Protein AF-A0A920UAL1-F1 (afdb_monomer_lite)

Radius of gyration: 14.02 Å; chains: 1; bounding box: 22×26×40 Å

Secondary structure (DSSP, 8-state):
---------SSSTTS---EEEE----GGGGGTHHHHHHHHSSEEEEHHHHHHHHHHHHTT-----TTS-GGGGPPPP-

Structure (mmCIF, N/CA/C/O backbone):
data_AF-A0A920UAL1-F1
#
_entry.id   AF-A0A920UAL1-F1
#
loop_
_atom_site.group_PDB
_atom_site.id
_atom_site.type_symbol
_atom_site.label_atom_id
_atom_site.label_alt_id
_atom_site.label_comp_id
_atom_site.label_asym_id
_atom_site.label_entity_id
_atom_site.label_seq_id
_atom_site.pdbx_PDB_ins_code
_atom_site.Cartn_x
_atom_site.Cartn_y
_atom_site.Cartn_z
_atom_site.occupancy
_atom_site.B_iso_or_equiv
_atom_site.auth_seq_id
_atom_site.auth_comp_id
_atom_site.auth_asym_id
_atom_site.auth_atom_id
_atom_site.pdbx_PDB_model_num
ATOM 1 N N . MET A 1 1 ? 2.135 -8.815 21.357 1.00 38.75 1 MET A N 1
ATOM 2 C CA . MET A 1 1 ? 2.267 -7.470 20.755 1.00 38.75 1 MET A CA 1
ATOM 3 C C . MET A 1 1 ? 0.872 -6.889 20.554 1.00 38.75 1 MET A C 1
ATOM 5 O O . MET A 1 1 ? 0.429 -6.667 19.440 1.00 38.75 1 MET A O 1
ATOM 9 N N . ARG A 1 2 ? 0.147 -6.755 21.664 1.00 31.55 2 ARG A N 1
ATOM 10 C CA . ARG A 1 2 ? -1.100 -6.002 21.786 1.00 31.55 2 ARG A CA 1
ATOM 11 C C . ARG A 1 2 ? -0.686 -4.728 22.514 1.00 31.55 2 ARG A C 1
ATOM 13 O O . ARG A 1 2 ? 0.148 -4.841 23.403 1.00 31.55 2 ARG A O 1
ATOM 20 N N . GLU A 1 3 ? -1.241 -3.591 22.125 1.00 41.56 3 GLU A N 1
ATOM 21 C CA . GLU A 1 3 ? -0.989 -2.262 22.708 1.00 41.56 3 GLU A CA 1
ATOM 22 C C . GLU A 1 3 ? 0.172 -1.478 22.083 1.00 41.56 3 GLU A C 1
ATOM 24 O O . GLU A 1 3 ? 1.237 -1.274 22.653 1.00 41.56 3 GLU A O 1
ATOM 29 N N . MET A 1 4 ? -0.105 -0.955 20.890 1.00 35.50 4 MET A N 1
ATOM 30 C CA . MET A 1 4 ? 0.310 0.398 20.519 1.00 35.50 4 MET A CA 1
ATOM 31 C C . MET A 1 4 ? -0.924 1.133 19.986 1.00 35.50 4 MET A C 1
ATOM 33 O O . MET A 1 4 ? -1.034 1.417 18.800 1.00 35.50 4 MET A O 1
ATOM 37 N N . VAL A 1 5 ? -1.887 1.389 20.874 1.00 46.62 5 VAL A N 1
ATOM 38 C CA . VAL A 1 5 ? -2.926 2.398 20.646 1.00 46.62 5 VAL A CA 1
ATOM 39 C C . VAL A 1 5 ? -2.499 3.611 21.454 1.00 46.62 5 VAL A C 1
ATOM 41 O O . VAL A 1 5 ? -2.415 3.552 22.680 1.00 46.62 5 VAL A O 1
ATOM 44 N N . ALA A 1 6 ? -2.164 4.695 20.759 1.00 47.66 6 ALA A N 1
ATOM 45 C CA . ALA A 1 6 ? -1.943 5.992 21.372 1.00 47.66 6 ALA A CA 1
ATOM 46 C C . ALA A 1 6 ? -3.239 6.416 22.080 1.00 47.66 6 ALA A C 1
ATOM 48 O O . ALA A 1 6 ? -4.225 6.799 21.453 1.00 47.66 6 ALA A O 1
ATOM 49 N N . ASN A 1 7 ? -3.244 6.283 23.403 1.00 45.78 7 ASN A N 1
ATOM 50 C CA . ASN A 1 7 ? -4.370 6.611 24.258 1.00 45.78 7 ASN A CA 1
ATOM 51 C C . ASN A 1 7 ? -4.469 8.137 24.423 1.00 45.78 7 ASN A C 1
ATOM 53 O O . ASN A 1 7 ? -3.912 8.708 25.358 1.00 45.78 7 ASN A O 1
ATOM 57 N N . SER A 1 8 ? -5.141 8.814 23.490 1.00 44.59 8 SER A N 1
ATOM 58 C CA . SER A 1 8 ? -5.719 10.144 23.733 1.00 44.59 8 SER A CA 1
ATOM 59 C C . SER A 1 8 ? -6.854 10.416 22.732 1.00 44.59 8 SER A C 1
ATOM 61 O O . SER A 1 8 ? -6.599 10.982 21.675 1.00 44.59 8 SER A O 1
ATOM 63 N N . PRO A 1 9 ? -8.100 9.972 22.991 1.00 53.66 9 PRO A N 1
ATOM 64 C CA . PRO A 1 9 ? -9.151 9.920 21.965 1.00 53.66 9 PRO A CA 1
ATOM 65 C C . PRO A 1 9 ? -9.786 11.268 21.572 1.00 53.66 9 PRO A C 1
ATOM 67 O O . PRO A 1 9 ? -10.556 11.319 20.622 1.00 53.66 9 PRO A O 1
ATOM 70 N N . ALA A 1 10 ? -9.531 12.367 22.285 1.00 52.25 10 ALA A N 1
ATOM 71 C CA . ALA A 1 10 ? -10.437 13.521 22.208 1.00 52.25 10 ALA A CA 1
ATOM 72 C C . ALA A 1 10 ? -10.080 14.589 21.155 1.00 52.25 10 ALA A C 1
ATOM 74 O O . ALA A 1 10 ? -10.970 15.306 20.707 1.00 52.25 10 ALA A O 1
ATOM 75 N N . THR A 1 11 ? -8.813 14.719 20.746 1.00 49.69 11 THR A N 1
ATOM 76 C CA . THR A 1 11 ? -8.365 15.945 20.046 1.00 49.69 11 THR A CA 1
ATOM 77 C C . THR A 1 11 ? -8.115 15.763 18.545 1.00 49.69 11 THR A C 1
ATOM 79 O O . THR A 1 11 ? -8.284 16.707 17.782 1.00 49.69 11 THR A O 1
ATOM 82 N N . TRP A 1 12 ? -7.747 14.563 18.082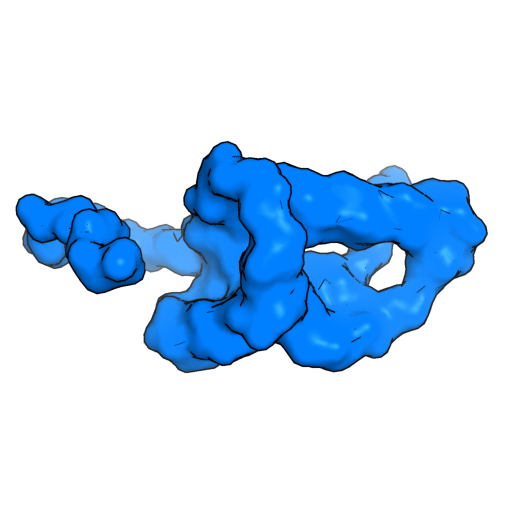 1.00 59.06 12 TRP A N 1
ATOM 83 C CA . TRP A 1 12 ? -7.522 14.289 16.650 1.00 59.06 12 TRP A CA 1
ATOM 84 C C . TRP A 1 12 ? -8.765 13.745 15.932 1.00 59.06 12 TRP A C 1
ATOM 86 O O . TRP A 1 12 ? -8.834 13.836 14.713 1.00 59.06 12 TRP A O 1
ATOM 96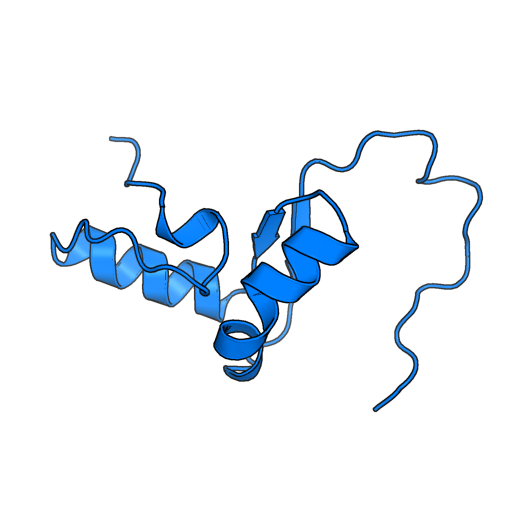 N N . MET A 1 13 ? -9.783 13.279 16.667 1.00 53.75 13 MET A N 1
ATOM 97 C CA . MET A 1 13 ? -11.080 12.865 16.102 1.00 53.75 13 MET A CA 1
ATOM 98 C C . MET A 1 13 ? -11.897 14.026 15.508 1.00 53.75 13 MET A C 1
ATOM 100 O O . MET A 1 13 ? -12.849 13.787 14.774 1.00 53.75 13 MET A O 1
ATOM 104 N N . GLN A 1 14 ? -11.537 15.282 15.796 1.00 54.94 14 GLN A N 1
ATOM 105 C CA . GLN A 1 14 ? -12.174 16.461 15.193 1.00 54.94 14 GLN A CA 1
ATOM 106 C C . GLN A 1 14 ? -11.699 16.754 13.764 1.00 54.94 14 GLN A C 1
ATOM 108 O O . GLN A 1 14 ? -12.325 17.557 13.074 1.00 54.94 14 GLN A O 1
ATOM 113 N N . LYS A 1 15 ? -10.622 16.109 13.298 1.00 64.62 15 LYS A N 1
ATOM 114 C CA . LYS A 1 15 ? -10.118 16.253 11.932 1.00 64.62 15 LYS A CA 1
ATOM 115 C C . LYS A 1 15 ? -10.276 14.922 11.205 1.00 64.62 15 LYS A C 1
ATOM 117 O O . LYS A 1 15 ? -9.809 13.900 11.695 1.00 64.62 15 LYS A O 1
ATOM 122 N N . ALA A 1 16 ? -10.928 14.939 10.043 1.00 76.69 16 ALA A N 1
ATOM 123 C CA . ALA A 1 16 ? -10.963 13.768 9.175 1.00 76.69 16 ALA A CA 1
ATOM 124 C C . ALA A 1 16 ? -9.518 13.368 8.832 1.00 76.69 16 ALA A C 1
ATOM 126 O O . ALA A 1 16 ? -8.732 14.204 8.385 1.00 76.69 16 ALA A O 1
ATOM 127 N N . LEU A 1 17 ? -9.155 12.122 9.129 1.00 83.50 17 LEU A N 1
ATOM 128 C CA . LEU A 1 17 ? -7.873 11.546 8.743 1.00 83.50 17 LEU A CA 1
ATOM 129 C C . LEU A 1 17 ? -7.993 11.052 7.302 1.00 83.50 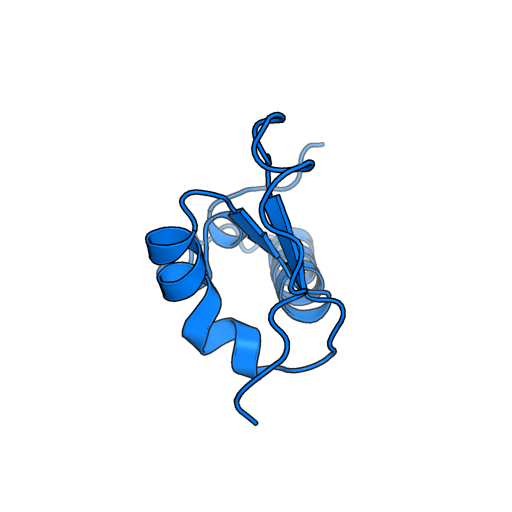17 LEU A C 1
ATOM 131 O O . LEU A 1 17 ? -8.958 10.370 6.972 1.00 83.50 17 LEU A O 1
ATOM 135 N N . ASP A 1 18 ? -7.014 11.366 6.459 1.00 86.75 18 ASP A N 1
ATOM 136 C CA . ASP A 1 18 ? -7.014 10.908 5.065 1.00 86.75 18 ASP A CA 1
ATOM 137 C C . ASP A 1 18 ? -6.391 9.505 4.926 1.00 86.75 18 ASP A C 1
ATOM 139 O O . ASP A 1 18 ? -6.825 8.690 4.108 1.00 86.75 18 ASP A O 1
ATOM 143 N N . ALA A 1 19 ? -5.374 9.206 5.746 1.00 89.94 19 ALA A N 1
ATOM 144 C CA . ALA A 1 19 ? -4.636 7.945 5.727 1.00 89.94 19 ALA A CA 1
ATOM 145 C C . ALA A 1 19 ? -3.874 7.679 7.038 1.00 89.94 19 ALA A C 1
ATOM 147 O O . ALA A 1 19 ? -3.558 8.596 7.799 1.00 89.94 19 ALA A O 1
ATOM 148 N N . VAL A 1 20 ? -3.513 6.414 7.259 1.00 90.38 20 VAL A N 1
ATOM 149 C CA . VAL A 1 20 ? -2.608 5.945 8.312 1.00 90.38 20 VAL A CA 1
ATOM 150 C C . VAL A 1 20 ? -1.307 5.459 7.686 1.00 90.38 20 VAL A C 1
ATOM 152 O O . VAL A 1 20 ? -1.301 4.592 6.812 1.00 90.38 20 VAL A O 1
ATOM 155 N N . PHE A 1 21 ? -0.187 5.987 8.178 1.00 90.12 21 PHE A N 1
ATOM 156 C CA . PHE A 1 21 ? 1.142 5.514 7.810 1.00 90.12 21 PHE A CA 1
ATOM 157 C C . PHE A 1 21 ? 1.761 4.673 8.931 1.00 90.12 21 PHE A C 1
ATOM 159 O O . PHE A 1 21 ? 1.940 5.139 10.058 1.00 90.12 21 PHE A O 1
ATOM 166 N N . VAL A 1 22 ? 2.129 3.435 8.611 1.00 87.56 22 VAL A N 1
ATOM 167 C CA . VAL A 1 22 ? 2.804 2.499 9.510 1.00 87.56 22 VAL A CA 1
ATOM 168 C C . VAL A 1 22 ? 4.306 2.535 9.230 1.00 87.56 22 VAL A C 1
ATOM 170 O O . VAL A 1 22 ? 4.786 1.987 8.239 1.00 87.56 22 VAL A O 1
ATOM 173 N N . SER A 1 23 ? 5.064 3.144 10.143 1.00 80.94 23 SER A N 1
ATOM 174 C CA . SER A 1 23 ? 6.510 3.404 9.996 1.00 80.94 23 SER A CA 1
ATOM 175 C C . SER A 1 23 ? 7.420 2.155 10.079 1.00 80.94 23 SER A C 1
ATOM 177 O O . SER A 1 23 ? 8.644 2.265 10.066 1.00 80.94 23 SER A O 1
ATOM 179 N N . CYS A 1 24 ? 6.874 0.936 10.187 1.00 69.25 24 CYS A N 1
ATOM 180 C CA . CYS A 1 24 ? 7.687 -0.273 10.362 1.00 69.25 24 CYS A CA 1
ATOM 181 C C . CYS A 1 24 ? 8.091 -0.929 9.026 1.00 69.25 24 CYS A C 1
ATOM 183 O O . CYS A 1 24 ? 7.335 -0.942 8.058 1.00 69.25 24 CYS A O 1
ATOM 185 N N . THR A 1 25 ? 9.264 -1.570 8.996 1.00 60.81 25 THR A N 1
ATOM 186 C CA . THR A 1 25 ? 9.751 -2.410 7.879 1.00 60.81 25 THR A CA 1
ATOM 187 C C . THR A 1 25 ? 9.131 -3.815 7.876 1.00 60.81 25 THR A C 1
ATOM 189 O O . THR A 1 25 ? 9.688 -4.756 7.307 1.00 60.81 25 THR A O 1
ATOM 192 N N . SER A 1 26 ? 7.985 -4.016 8.535 1.00 66.62 26 SER A N 1
ATOM 193 C CA . SER A 1 26 ? 7.383 -5.344 8.632 1.00 66.62 26 SER A CA 1
ATOM 194 C C . SER A 1 26 ? 6.642 -5.699 7.345 1.00 66.62 26 SER A C 1
ATOM 196 O O . SER A 1 26 ? 5.599 -5.129 7.039 1.00 66.62 26 SER A O 1
ATOM 198 N N . LEU A 1 27 ? 7.127 -6.717 6.627 1.00 73.88 27 LEU A N 1
ATOM 199 C CA . LEU A 1 27 ? 6.406 -7.328 5.501 1.00 73.88 27 LEU A CA 1
ATOM 200 C C . LEU A 1 27 ? 5.022 -7.867 5.898 1.00 73.88 27 LEU A C 1
ATOM 202 O O . LEU A 1 27 ? 4.169 -8.023 5.033 1.00 73.88 27 LEU A O 1
ATOM 206 N N . ARG A 1 28 ? 4.755 -8.078 7.197 1.00 79.94 28 ARG A N 1
ATOM 207 C CA . ARG A 1 28 ? 3.427 -8.476 7.689 1.00 79.94 28 ARG A CA 1
ATOM 208 C C . ARG A 1 28 ? 2.324 -7.484 7.321 1.00 79.94 28 ARG A C 1
ATOM 210 O O . ARG A 1 28 ? 1.180 -7.905 7.231 1.00 79.94 28 ARG A O 1
ATOM 217 N N . ALA A 1 29 ? 2.661 -6.216 7.065 1.00 78.88 29 ALA A N 1
ATOM 218 C CA . ALA A 1 29 ? 1.694 -5.216 6.620 1.00 78.88 29 ALA A CA 1
ATOM 219 C C . ALA A 1 29 ? 0.996 -5.603 5.302 1.00 78.88 29 ALA A C 1
ATOM 221 O O . ALA A 1 29 ? -0.166 -5.263 5.130 1.00 78.88 29 ALA A O 1
ATOM 222 N N . TYR A 1 30 ? 1.651 -6.364 4.413 1.00 80.25 30 TYR A N 1
ATOM 223 C CA . TYR A 1 30 ? 1.039 -6.838 3.162 1.00 80.25 30 TYR A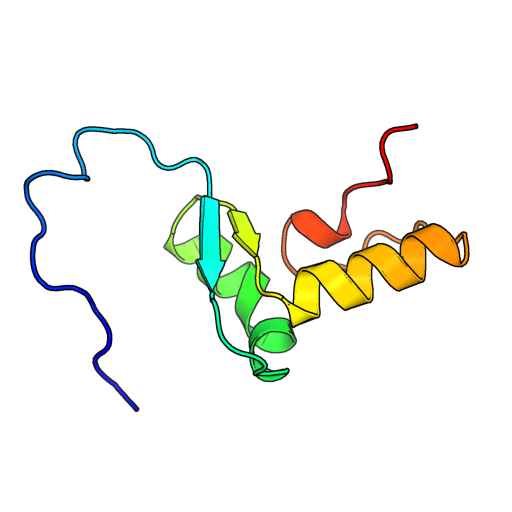 CA 1
ATOM 224 C C . TYR A 1 30 ? -0.201 -7.699 3.391 1.00 80.25 30 TYR A C 1
ATOM 226 O O . TYR A 1 30 ? -1.151 -7.600 2.629 1.00 80.25 30 TYR A O 1
ATOM 234 N N . GLY A 1 31 ? -0.203 -8.523 4.441 1.00 85.69 31 GLY A N 1
ATOM 235 C CA . GLY A 1 31 ? -1.304 -9.448 4.709 1.00 85.69 31 GLY A CA 1
ATOM 236 C C . GLY A 1 31 ? -2.459 -8.853 5.509 1.00 85.69 31 GLY A C 1
ATOM 237 O O . GLY A 1 31 ? -3.425 -9.562 5.740 1.00 85.69 31 GLY A O 1
ATOM 238 N N . VAL A 1 32 ? -2.346 -7.606 5.981 1.00 89.12 32 VAL A N 1
ATOM 239 C CA . VAL A 1 32 ? -3.352 -6.982 6.864 1.00 89.12 32 VAL A CA 1
ATOM 240 C C . VAL A 1 32 ? -3.775 -5.585 6.412 1.00 89.12 32 VAL A C 1
ATOM 242 O O . VAL A 1 32 ? -4.644 -4.991 7.037 1.00 89.12 32 VAL A O 1
ATOM 245 N N . ALA A 1 33 ? -3.168 -5.028 5.359 1.00 90.25 33 ALA A N 1
ATOM 246 C CA . ALA A 1 33 ? -3.442 -3.660 4.920 1.00 90.25 33 ALA A CA 1
ATOM 247 C C . ALA A 1 33 ? -4.922 -3.448 4.583 1.00 90.25 33 ALA A C 1
ATOM 249 O O . ALA A 1 33 ? -5.532 -2.533 5.124 1.00 90.25 33 ALA A O 1
ATOM 250 N N . ALA A 1 34 ? -5.510 -4.313 3.750 1.00 91.94 34 ALA A N 1
ATOM 251 C CA . ALA A 1 34 ? -6.918 -4.203 3.370 1.00 91.94 34 ALA A CA 1
ATOM 252 C C . ALA A 1 34 ? -7.871 -4.355 4.570 1.00 91.94 34 ALA A C 1
ATOM 254 O O . ALA A 1 34 ? -8.821 -3.585 4.698 1.00 91.94 34 ALA A O 1
ATOM 255 N N . ASP A 1 35 ? -7.585 -5.292 5.478 1.00 92.19 35 ASP A N 1
ATOM 256 C CA . ASP A 1 35 ? -8.384 -5.491 6.693 1.00 92.19 35 ASP A CA 1
ATOM 257 C C . ASP A 1 35 ? -8.338 -4.249 7.595 1.00 92.19 35 ASP A C 1
ATOM 259 O O . ASP A 1 35 ? -9.372 -3.775 8.067 1.00 92.19 35 ASP A O 1
ATOM 263 N N . LEU A 1 36 ? -7.149 -3.662 7.771 1.00 90.81 36 LEU A N 1
ATOM 264 C CA . LEU A 1 36 ? -6.973 -2.424 8.531 1.00 90.81 36 LEU A CA 1
ATOM 265 C C . LEU A 1 36 ? -7.676 -1.237 7.862 1.00 90.81 36 LEU A C 1
ATOM 267 O O . LEU A 1 36 ? -8.278 -0.423 8.554 1.00 90.81 36 LEU A O 1
ATOM 271 N N . GLU A 1 37 ? -7.641 -1.125 6.533 1.00 93.50 37 GLU A N 1
ATOM 272 C CA . GLU A 1 37 ? -8.394 -0.092 5.810 1.00 93.50 37 GLU A CA 1
ATOM 273 C C . GLU A 1 37 ? -9.907 -0.254 5.984 1.00 93.50 37 GLU A C 1
ATOM 275 O O . GLU A 1 37 ? -10.624 0.746 6.069 1.00 93.50 37 GLU A O 1
ATOM 280 N N . SER A 1 38 ? -10.400 -1.493 6.049 1.00 92.38 38 SER A N 1
ATOM 281 C CA . SER A 1 38 ? -11.810 -1.781 6.318 1.00 92.38 38 SER A CA 1
ATOM 282 C C . SER A 1 38 ? -12.209 -1.414 7.747 1.00 92.38 38 SER A C 1
ATOM 284 O O . SER A 1 38 ? -13.326 -0.947 7.956 1.00 92.38 38 SER A O 1
ATOM 286 N N . GLU A 1 39 ? -11.328 -1.621 8.726 1.00 91.94 39 GLU A N 1
ATOM 287 C CA . GLU A 1 39 ? -11.576 -1.274 10.131 1.00 91.94 39 GLU A CA 1
ATOM 288 C C . GLU A 1 39 ? -11.493 0.241 10.373 1.00 91.94 39 GLU A C 1
ATOM 290 O O . GLU A 1 39 ? -12.313 0.810 11.092 1.00 91.94 39 GLU A O 1
ATOM 295 N N . LEU A 1 40 ? -10.517 0.910 9.754 1.00 89.88 40 LEU A N 1
ATOM 296 C CA . LEU A 1 40 ? -10.214 2.325 9.990 1.00 89.88 40 LEU A CA 1
ATOM 297 C C . LEU A 1 40 ? -10.965 3.277 9.048 1.00 89.88 40 LEU A C 1
ATOM 299 O O . LEU A 1 40 ? -11.022 4.477 9.308 1.00 89.88 40 LEU A O 1
ATOM 303 N N . GLY A 1 41 ? -11.494 2.781 7.926 1.00 91.38 41 GLY A N 1
ATOM 304 C CA . GLY A 1 41 ? -12.178 3.574 6.897 1.00 91.38 41 GLY A CA 1
ATOM 305 C C . GLY A 1 41 ? -11.252 4.434 6.023 1.00 91.38 41 GLY A C 1
ATOM 306 O O . GLY A 1 41 ? -11.684 4.974 5.000 1.00 91.38 41 GLY A O 1
ATOM 307 N N . VAL A 1 42 ? -9.965 4.518 6.353 1.00 92.75 42 VAL A N 1
ATOM 308 C CA . VAL A 1 42 ? -8.949 5.341 5.675 1.00 92.75 42 VAL A CA 1
ATOM 309 C C . VAL A 1 42 ? -7.857 4.464 5.069 1.00 92.75 42 VAL A C 1
ATOM 311 O O . VAL A 1 42 ? -7.716 3.309 5.457 1.00 92.75 42 VAL A O 1
ATOM 314 N N . ALA A 1 43 ? -7.093 4.994 4.109 1.00 92.88 43 ALA A N 1
ATOM 315 C CA . ALA A 1 43 ? -6.014 4.236 3.472 1.00 92.88 43 ALA A CA 1
ATOM 316 C C . ALA A 1 43 ? -4.906 3.884 4.479 1.00 92.88 43 ALA A C 1
ATOM 318 O O . ALA A 1 43 ? -4.590 4.691 5.355 1.00 92.88 43 ALA A O 1
ATOM 319 N N . VAL A 1 44 ? -4.280 2.716 4.333 1.00 92.44 44 VAL A N 1
ATOM 320 C CA . VAL A 1 44 ? -3.188 2.256 5.203 1.00 92.44 44 VAL A CA 1
ATOM 321 C C . VAL A 1 44 ? -1.958 1.980 4.353 1.00 92.44 44 VAL A C 1
ATOM 323 O O . VAL A 1 44 ? -1.960 1.123 3.473 1.00 92.44 44 VAL A O 1
ATOM 326 N N . VAL A 1 45 ? -0.871 2.695 4.634 1.00 92.00 45 VAL A N 1
ATOM 327 C CA . VAL A 1 45 ? 0.388 2.593 3.885 1.00 92.00 45 VAL A CA 1
ATOM 328 C C . VAL A 1 45 ? 1.542 2.312 4.840 1.00 92.00 45 VAL A C 1
ATOM 330 O O . VAL A 1 45 ? 1.574 2.802 5.962 1.00 92.00 45 VAL A O 1
ATOM 333 N N . SER A 1 46 ? 2.523 1.532 4.396 1.00 91.31 46 SER A N 1
ATOM 334 C CA . SER A 1 46 ? 3.808 1.350 5.080 1.00 91.31 46 SER A CA 1
ATOM 335 C C . SER A 1 46 ? 4.953 1.568 4.103 1.00 91.31 46 SER A C 1
ATOM 337 O O . SER A 1 46 ? 4.743 1.529 2.887 1.00 91.31 46 SER A O 1
ATOM 339 N N . SER A 1 47 ? 6.176 1.733 4.612 1.00 91.31 47 SER A N 1
ATOM 340 C CA . SER A 1 47 ? 7.369 1.848 3.763 1.00 91.31 47 SER A CA 1
ATOM 341 C C . SER A 1 47 ? 7.494 0.677 2.786 1.00 91.31 47 SER A C 1
ATOM 343 O O . SER A 1 47 ? 7.789 0.883 1.613 1.00 91.31 47 SER A O 1
ATOM 345 N N . ASN A 1 48 ? 7.207 -0.551 3.233 1.00 90.56 48 ASN A N 1
ATOM 346 C CA . ASN A 1 48 ? 7.315 -1.725 2.370 1.00 90.56 48 ASN A CA 1
ATOM 347 C C . ASN A 1 48 ? 6.179 -1.805 1.343 1.00 90.56 48 ASN A C 1
ATOM 349 O O . ASN A 1 48 ? 6.440 -2.223 0.218 1.00 90.56 48 ASN A O 1
ATOM 353 N N . LEU A 1 49 ? 4.942 -1.430 1.704 1.00 92.06 49 LEU A N 1
ATOM 354 C CA . LEU A 1 49 ? 3.814 -1.369 0.759 1.00 92.06 49 LEU A CA 1
ATOM 355 C C . LEU A 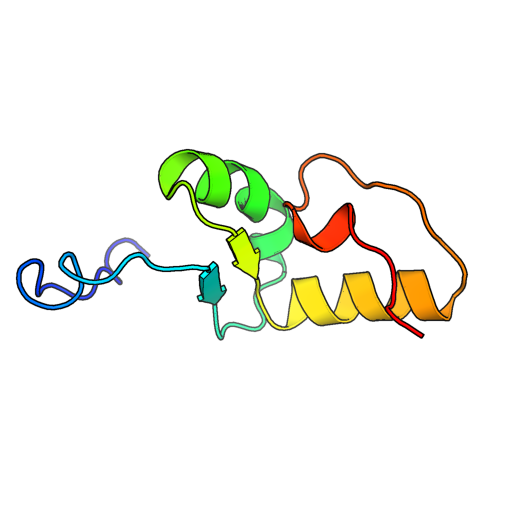1 49 ? 4.093 -0.337 -0.337 1.00 92.06 49 LEU A C 1
ATOM 357 O O . LEU A 1 49 ? 3.985 -0.655 -1.517 1.00 92.06 49 LEU A O 1
ATOM 361 N N . ALA A 1 50 ? 4.533 0.862 0.057 1.00 92.94 50 ALA A N 1
ATOM 362 C CA . ALA A 1 50 ? 4.917 1.921 -0.868 1.00 92.94 50 ALA A CA 1
ATOM 363 C C . ALA A 1 50 ? 6.068 1.495 -1.780 1.00 92.94 50 ALA A C 1
ATOM 365 O O . ALA A 1 50 ? 6.000 1.700 -2.988 1.00 92.94 50 ALA A O 1
ATOM 366 N N . PHE A 1 51 ? 7.093 0.846 -1.227 1.00 92.75 51 PHE A N 1
ATOM 367 C CA . PHE A 1 51 ? 8.228 0.371 -2.007 1.00 92.75 51 PHE A CA 1
ATOM 368 C C . PHE A 1 51 ? 7.829 -0.689 -3.040 1.00 92.75 51 PHE A C 1
ATOM 370 O O . PHE A 1 51 ? 8.163 -0.546 -4.214 1.00 92.75 51 PHE A O 1
ATOM 377 N N . GLY A 1 52 ? 7.086 -1.726 -2.639 1.00 93.31 52 GLY A N 1
ATOM 378 C CA . GLY A 1 52 ? 6.669 -2.782 -3.566 1.00 93.31 52 GLY A CA 1
ATOM 379 C C . GLY A 1 52 ? 5.710 -2.277 -4.638 1.00 93.31 52 GLY A C 1
ATOM 380 O O . GLY A 1 52 ? 5.903 -2.588 -5.811 1.00 93.31 52 GLY A O 1
ATOM 381 N N . TRP A 1 53 ? 4.744 -1.430 -4.268 1.00 95.12 53 TRP A N 1
ATOM 382 C CA . TRP A 1 53 ? 3.901 -0.730 -5.237 1.00 95.12 53 TRP A CA 1
ATOM 383 C C . TRP A 1 53 ? 4.753 0.045 -6.249 1.00 95.12 53 TRP A C 1
ATOM 385 O O . TRP A 1 53 ? 4.609 -0.152 -7.454 1.00 95.12 53 TRP A O 1
ATOM 395 N N . HIS A 1 54 ? 5.690 0.870 -5.775 1.00 95.94 54 HIS A N 1
ATOM 396 C CA . HIS A 1 54 ? 6.513 1.711 -6.640 1.00 95.94 54 HIS A CA 1
ATOM 397 C C . HIS A 1 54 ? 7.380 0.884 -7.599 1.00 95.94 54 HIS A C 1
ATOM 399 O O . HIS A 1 54 ? 7.444 1.194 -8.787 1.00 95.94 54 HIS A O 1
ATOM 405 N N . LEU A 1 55 ? 7.987 -0.209 -7.121 1.00 96.19 55 LEU A N 1
ATOM 406 C CA . LEU A 1 55 ? 8.763 -1.124 -7.963 1.00 96.19 55 LEU A CA 1
ATOM 407 C C . LEU A 1 55 ? 7.917 -1.769 -9.065 1.00 96.19 55 LEU A C 1
ATOM 409 O O . LEU A 1 55 ? 8.368 -1.827 -10.207 1.00 96.19 55 LEU A O 1
ATOM 413 N N . LEU A 1 56 ? 6.695 -2.218 -8.756 1.00 96.00 56 LEU A N 1
ATOM 414 C CA . LEU A 1 56 ? 5.793 -2.784 -9.764 1.00 96.00 56 LEU A CA 1
ATOM 415 C C . LEU A 1 56 ? 5.468 -1.754 -10.849 1.00 96.00 56 LEU A C 1
ATOM 417 O O . LEU A 1 56 ? 5.554 -2.065 -12.037 1.00 96.00 56 LEU A O 1
ATOM 421 N N . ARG A 1 57 ? 5.168 -0.509 -10.460 1.00 96.00 57 ARG A N 1
ATOM 422 C CA . ARG A 1 57 ? 4.854 0.554 -11.425 1.00 96.00 57 ARG A CA 1
ATOM 423 C C . ARG A 1 57 ? 6.054 0.951 -12.277 1.00 96.00 57 ARG A C 1
ATOM 425 O O . ARG A 1 57 ? 5.899 1.113 -13.485 1.00 96.00 57 ARG A O 1
ATOM 432 N N . LEU A 1 58 ? 7.248 1.036 -11.691 1.00 96.25 58 LEU A N 1
ATOM 433 C CA . LEU A 1 58 ? 8.485 1.262 -12.446 1.00 96.25 58 LEU A CA 1
ATOM 434 C C . LEU A 1 58 ? 8.799 0.111 -13.414 1.00 96.25 58 LEU A C 1
ATOM 436 O O . LEU A 1 58 ? 9.330 0.354 -14.493 1.00 96.25 58 LEU A O 1
ATOM 440 N N . ALA A 1 59 ? 8.430 -1.125 -13.068 1.00 96.75 59 ALA A N 1
ATOM 441 C CA . ALA A 1 59 ? 8.553 -2.290 -13.944 1.00 96.75 59 ALA A CA 1
ATOM 442 C C . ALA A 1 59 ? 7.470 -2.358 -15.044 1.00 96.75 59 ALA A C 1
ATOM 444 O O . ALA A 1 59 ? 7.461 -3.300 -15.833 1.00 96.75 59 ALA A O 1
ATOM 445 N N . GLY A 1 60 ? 6.547 -1.390 -15.105 1.00 95.44 60 GLY A N 1
ATOM 446 C CA . GLY A 1 60 ? 5.434 -1.380 -16.057 1.00 95.44 60 GLY A CA 1
ATOM 447 C C . GLY A 1 60 ? 4.291 -2.339 -15.704 1.00 95.44 60 GLY A C 1
ATOM 448 O O . GLY A 1 60 ? 3.371 -2.508 -16.504 1.00 95.44 60 GLY A O 1
ATOM 449 N N . ILE A 1 61 ? 4.319 -2.944 -14.514 1.00 95.44 61 ILE A N 1
ATOM 450 C CA . ILE A 1 61 ? 3.267 -3.830 -14.015 1.00 95.44 61 ILE A CA 1
ATOM 451 C C . ILE A 1 61 ? 2.182 -2.961 -13.378 1.00 95.44 61 ILE A C 1
ATOM 453 O O . ILE A 1 61 ? 2.373 -2.379 -12.307 1.00 95.44 61 ILE A O 1
ATOM 457 N N . ASN A 1 62 ? 1.031 -2.875 -14.041 1.00 93.12 62 ASN A N 1
ATOM 458 C CA . ASN A 1 62 ? -0.105 -2.043 -13.625 1.00 93.12 62 ASN A CA 1
ATOM 459 C C . ASN A 1 62 ? -1.276 -2.857 -13.062 1.00 93.12 62 ASN A C 1
ATOM 461 O O . ASN A 1 62 ? -2.373 -2.324 -12.913 1.00 93.12 62 ASN A O 1
ATOM 465 N N . ASP A 1 63 ? -1.038 -4.128 -12.734 1.00 93.44 63 ASP A N 1
ATOM 466 C CA . ASP A 1 63 ? -2.044 -4.990 -12.126 1.00 93.44 63 ASP A CA 1
ATOM 467 C C . ASP A 1 63 ? -2.583 -4.358 -10.836 1.00 93.44 63 ASP A C 1
ATOM 469 O O . ASP A 1 63 ? -1.828 -3.812 -10.013 1.00 93.44 63 ASP A O 1
ATOM 473 N N . GLN A 1 64 ? -3.904 -4.437 -10.679 1.00 89.69 64 GLN A N 1
ATOM 474 C CA . GLN A 1 64 ? -4.599 -4.074 -9.452 1.00 89.69 64 GLN A CA 1
ATOM 475 C C . GLN A 1 64 ? -4.616 -5.303 -8.548 1.00 89.69 64 GLN A C 1
ATOM 477 O O . GLN A 1 64 ? -5.350 -6.258 -8.791 1.00 89.69 64 GLN A O 1
ATOM 482 N N . LEU A 1 65 ? -3.749 -5.299 -7.538 1.00 88.38 65 LEU A N 1
ATOM 483 C CA . LEU A 1 65 ? -3.601 -6.433 -6.630 1.00 88.38 65 LEU A CA 1
ATOM 484 C C . LEU A 1 65 ? -4.581 -6.292 -5.465 1.00 88.38 65 LEU A C 1
ATOM 486 O O . LEU A 1 65 ? -4.393 -5.456 -4.578 1.00 88.38 65 LEU A O 1
ATOM 490 N N . GLU A 1 66 ? -5.628 -7.115 -5.478 1.00 86.31 66 GLU A N 1
ATOM 491 C CA . GLU A 1 66 ? -6.605 -7.187 -4.392 1.00 86.31 66 GLU A CA 1
ATOM 492 C C . GLU A 1 66 ? -5.956 -7.652 -3.077 1.00 86.31 66 GLU A C 1
ATOM 494 O O . GLU A 1 66 ? -4.973 -8.395 -3.063 1.00 86.31 66 GLU A O 1
ATOM 499 N N . GLY A 1 67 ? -6.496 -7.189 -1.947 1.00 86.19 67 GLY A N 1
ATOM 500 C CA . GLY A 1 67 ? -6.024 -7.564 -0.607 1.00 86.19 67 GLY A CA 1
ATOM 501 C C . GLY A 1 67 ? -4.783 -6.814 -0.102 1.00 86.19 67 GLY A C 1
ATOM 502 O O . GLY A 1 67 ? -4.506 -6.856 1.094 1.00 86.19 67 GLY A O 1
ATOM 503 N N . LEU A 1 68 ? -4.074 -6.060 -0.951 1.00 90.69 68 LEU A N 1
ATOM 504 C CA . LEU A 1 68 ? -2.881 -5.287 -0.557 1.00 90.69 68 LEU A CA 1
ATOM 505 C C . LEU A 1 68 ? -3.174 -3.828 -0.151 1.00 90.69 68 LEU A C 1
ATOM 507 O O . LEU A 1 68 ? -2.250 -3.036 0.044 1.00 90.69 68 LEU A O 1
ATOM 511 N N . GLY A 1 69 ? -4.454 -3.483 0.001 1.00 91.56 69 GLY A N 1
ATOM 512 C CA . GLY A 1 69 ? -4.931 -2.132 0.310 1.00 91.56 69 GLY A CA 1
ATOM 513 C C . GLY A 1 69 ? -5.039 -1.219 -0.918 1.00 91.56 69 GLY A C 1
ATOM 514 O O . GLY A 1 69 ? -4.579 -1.550 -2.016 1.00 91.56 69 GLY A O 1
ATOM 515 N N . ARG A 1 70 ? -5.643 -0.039 -0.736 1.00 94.12 70 ARG A N 1
ATOM 516 C CA . ARG A 1 70 ? -5.965 0.931 -1.805 1.00 94.12 70 ARG A CA 1
ATOM 517 C C . ARG A 1 70 ? -4.751 1.385 -2.613 1.00 94.12 70 ARG A C 1
ATOM 519 O O . ARG A 1 70 ? -4.894 1.727 -3.780 1.00 94.12 70 ARG A O 1
ATOM 526 N N . LEU A 1 71 ? -3.547 1.388 -2.038 1.00 94.25 71 LEU A N 1
ATOM 527 C CA . LEU A 1 71 ? -2.349 1.824 -2.764 1.00 94.25 71 LEU A CA 1
ATOM 528 C C . LEU A 1 71 ? -2.087 0.971 -4.018 1.00 94.25 71 LEU A C 1
ATOM 530 O O . LEU A 1 71 ? -1.727 1.498 -5.069 1.00 94.25 71 LEU A O 1
ATOM 534 N N . PHE A 1 72 ? -2.327 -0.340 -3.941 1.00 94.81 72 PHE A N 1
ATOM 535 C CA . PHE A 1 72 ? -2.057 -1.270 -5.039 1.00 94.81 72 PHE A CA 1
ATOM 536 C C . PHE A 1 72 ? -3.083 -1.214 -6.178 1.00 94.81 72 PHE A C 1
ATOM 538 O O . PHE A 1 72 ? -2.850 -1.828 -7.219 1.00 94.81 72 PHE A O 1
ATOM 545 N N . SER A 1 73 ? -4.159 -0.429 -6.049 1.00 92.94 73 SER A N 1
ATOM 546 C CA . SER A 1 73 ? -5.052 -0.106 -7.170 1.00 92.94 73 SER A CA 1
ATOM 547 C C . SER A 1 73 ? -4.644 1.160 -7.935 1.00 92.94 73 SER A C 1
ATOM 549 O O . SER A 1 73 ? -5.223 1.447 -8.981 1.00 92.94 73 SER A O 1
ATOM 551 N N . LEU A 1 74 ? -3.661 1.924 -7.439 1.00 92.81 74 LEU A N 1
ATOM 552 C CA . LEU A 1 74 ? -3.229 3.195 -8.029 1.00 92.81 74 LEU A CA 1
ATOM 553 C C . LEU A 1 74 ? -2.054 3.016 -9.001 1.00 92.8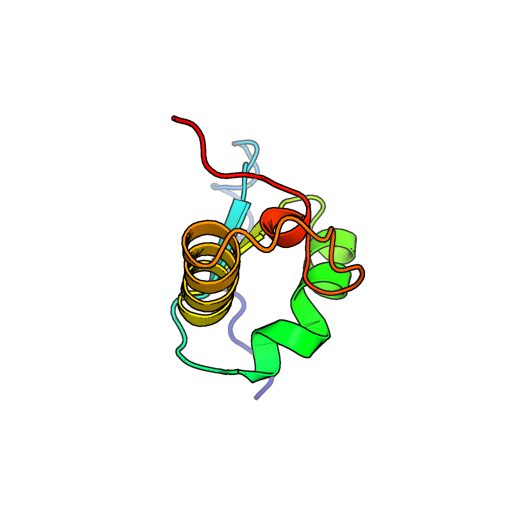1 74 LEU A C 1
ATOM 555 O O . LEU A 1 74 ? -1.213 2.125 -8.826 1.00 92.81 74 LEU A O 1
ATOM 559 N N . GLY A 1 75 ? -1.983 3.885 -10.012 1.00 91.88 75 GLY A N 1
ATOM 560 C CA . GLY A 1 75 ? -0.844 4.024 -10.930 1.00 91.88 75 GLY A CA 1
ATOM 561 C C . GLY A 1 75 ? 0.121 5.136 -10.501 1.00 91.88 75 GLY A C 1
ATOM 562 O O . GLY A 1 75 ? -0.170 5.885 -9.572 1.00 91.88 75 GLY A O 1
ATOM 563 N N . LEU A 1 76 ? 1.268 5.252 -11.180 1.00 90.50 76 LEU A N 1
ATOM 564 C CA . LEU A 1 76 ? 2.135 6.427 -11.037 1.00 90.50 76 LEU A CA 1
ATOM 565 C C . LEU A 1 76 ? 1.499 7.619 -11.755 1.00 90.50 76 LEU A C 1
ATOM 567 O O . LEU A 1 76 ? 1.206 7.534 -12.950 1.00 90.50 76 LEU A O 1
ATOM 571 N N . GLU A 1 77 ? 1.322 8.726 -11.039 1.00 79.50 77 GLU A N 1
ATOM 572 C CA . GLU A 1 77 ? 1.073 10.020 -11.671 1.00 79.50 77 GLU A CA 1
ATOM 573 C C . GLU A 1 77 ? 2.348 10.433 -12.423 1.00 79.50 77 GLU A C 1
ATOM 575 O O . GLU A 1 77 ? 3.454 10.314 -11.888 1.00 79.50 77 GLU A O 1
ATOM 580 N N . ARG A 1 78 ? 2.200 10.817 -13.694 1.00 59.25 78 ARG A N 1
ATOM 581 C CA . ARG A 1 78 ? 3.298 11.275 -14.555 1.00 59.25 78 ARG A CA 1
ATOM 582 C C . ARG A 1 78 ? 3.309 12.786 -14.647 1.00 59.25 78 ARG A C 1
ATOM 584 O O . ARG A 1 78 ? 2.204 13.344 -14.826 1.00 59.25 78 ARG A O 1
#

Foldseek 3Di:
DPDPDPPDPDDCVVDDDQEAEDADPDPVLQQCQAVVCVVVVHHYYYPVLVVVLVVCQVVVNQDQDPNRTPSSNDHDDD

pLDDT: mean 80.79, std 18.01, range [31.55, 96.75]

Sequence (78 aa):
MREMVANSPATWMQKALDAVFVSCTSLRAYGVAADLESELGVAVVSSNLAFGWHLLRLAGINDQLEGLGRLFSLGLER